Protein AF-A0A0P7UR51-F1 (afdb_monomer_lite)

Organism: Scleropages formosus (NCBI:txid113540)

Sequence (79 aa):
MVHGLLTEGKITGFDQTNNQVELELLSSAPAPTEPGKFDLVYQAPDGSEVVEYAVCRGSQLTERWESLLEPRLLLENIT

Secondary structure (DSSP, 8-state):
--------EEEEEEETTTTEEEEEES------SSTT--SEEEE-TTSS-EEEE-----SEEEEEGGG-SS--PPPP---

Foldseek 3Di:
DDPPPPWDWDFPDADPVQQKTKTQTPDPPPLPPPPDPFPDWDADPVRPDIDGDRDDDDRMDMDHPVPDDPDDDDDDDDD

Radius of gyration: 17.13 Å; chains: 1; bounding box: 31×30×55 Å

Structure (mmCIF, N/CA/C/O backbone):
data_AF-A0A0P7UR51-F1
#
_entry.id   AF-A0A0P7UR51-F1
#
loop_
_atom_site.group_PDB
_atom_site.id
_atom_site.type_symbol
_atom_site.label_atom_id
_atom_site.label_alt_id
_atom_site.label_comp_id
_atom_site.label_asym_id
_atom_site.label_entity_id
_atom_site.label_seq_id
_atom_site.pdbx_PDB_ins_code
_atom_site.Cartn_x
_atom_site.Cartn_y
_atom_site.Cartn_z
_atom_site.occupancy
_atom_site.B_iso_or_equiv
_atom_site.auth_seq_id
_atom_site.auth_comp_id
_atom_site.auth_asym_id
_atom_site.auth_atom_id
_atom_site.pdbx_PDB_model_num
ATOM 1 N N . MET A 1 1 ? 4.703 -20.256 -9.773 1.00 31.45 1 MET A N 1
ATOM 2 C CA . MET A 1 1 ? 5.605 -19.716 -8.735 1.00 31.45 1 MET A CA 1
ATOM 3 C C . MET A 1 1 ? 5.122 -18.300 -8.467 1.00 31.45 1 MET A C 1
ATOM 5 O O . MET A 1 1 ? 5.233 -17.472 -9.358 1.00 31.45 1 MET A O 1
ATOM 9 N N . VAL A 1 2 ? 4.431 -18.058 -7.351 1.00 32.12 2 VAL A N 1
ATOM 10 C CA . VAL A 1 2 ? 3.926 -16.715 -7.026 1.00 32.12 2 VAL A CA 1
ATOM 11 C C . VAL A 1 2 ? 5.112 -15.929 -6.479 1.00 32.12 2 VAL A C 1
ATOM 13 O O . VAL A 1 2 ? 5.531 -16.158 -5.349 1.00 32.12 2 VAL A O 1
ATOM 16 N N . HIS A 1 3 ? 5.708 -15.064 -7.299 1.00 38.47 3 HIS A N 1
ATOM 17 C CA . HIS A 1 3 ? 6.638 -14.049 -6.809 1.00 38.47 3 HIS A CA 1
ATOM 18 C C . HIS A 1 3 ? 5.813 -12.996 -6.061 1.00 38.47 3 HIS A C 1
ATOM 20 O O . HIS A 1 3 ? 5.444 -11.971 -6.626 1.00 38.47 3 HIS A O 1
ATOM 26 N N . GLY A 1 4 ? 5.481 -13.262 -4.797 1.00 43.72 4 GLY A N 1
ATOM 27 C CA . GLY A 1 4 ? 5.082 -12.192 -3.892 1.00 43.72 4 GLY A CA 1
ATOM 28 C C . GLY A 1 4 ? 6.304 -11.304 -3.701 1.00 43.72 4 GLY A C 1
ATOM 29 O O . GLY A 1 4 ? 7.286 -11.744 -3.102 1.00 43.72 4 GLY A O 1
ATOM 30 N N . LEU A 1 5 ? 6.304 -10.098 -4.273 1.00 50.91 5 LEU A N 1
ATOM 31 C CA . LEU A 1 5 ? 7.284 -9.105 -3.855 1.00 50.91 5 LEU A CA 1
ATOM 32 C C . LEU A 1 5 ? 7.041 -8.859 -2.366 1.00 50.91 5 LEU A C 1
ATOM 34 O O . LEU A 1 5 ? 5.931 -8.526 -1.963 1.00 50.91 5 LEU A O 1
ATOM 38 N N . LEU A 1 6 ? 8.079 -9.052 -1.557 1.00 53.28 6 LEU A N 1
ATOM 39 C CA . LEU A 1 6 ? 8.102 -8.537 -0.197 1.00 53.28 6 LEU A CA 1
ATOM 40 C C . LEU A 1 6 ? 8.070 -7.013 -0.319 1.00 53.28 6 LEU A C 1
ATOM 42 O O . LEU A 1 6 ? 9.073 -6.397 -0.678 1.00 53.28 6 LEU A O 1
ATOM 46 N N . THR A 1 7 ? 6.896 -6.429 -0.115 1.00 66.50 7 THR A N 1
ATOM 47 C CA . THR A 1 7 ? 6.689 -4.986 -0.180 1.00 66.50 7 THR A CA 1
ATOM 48 C C . THR A 1 7 ? 6.514 -4.458 1.234 1.00 66.50 7 THR A C 1
ATOM 50 O O . THR A 1 7 ? 5.693 -4.957 1.999 1.00 66.50 7 THR A O 1
ATOM 53 N N . GLU A 1 8 ? 7.312 -3.457 1.588 1.00 76.44 8 GLU A N 1
ATOM 54 C CA . GLU A 1 8 ? 7.144 -2.716 2.832 1.00 76.44 8 GLU A CA 1
ATOM 55 C C . GLU A 1 8 ? 6.088 -1.633 2.618 1.00 76.44 8 GLU A C 1
ATOM 57 O O . GLU A 1 8 ? 6.166 -0.873 1.648 1.00 76.44 8 GLU A O 1
ATOM 62 N N . GLY A 1 9 ? 5.098 -1.567 3.505 1.00 81.00 9 GLY A N 1
ATOM 63 C CA . GLY A 1 9 ? 4.008 -0.606 3.420 1.00 81.00 9 GLY A CA 1
ATOM 64 C C . GLY A 1 9 ? 3.547 -0.136 4.792 1.00 81.00 9 GLY A C 1
ATOM 65 O O . GLY A 1 9 ? 3.599 -0.876 5.774 1.00 81.00 9 GLY A O 1
ATOM 66 N N . LYS A 1 10 ? 3.091 1.111 4.846 1.00 86.25 10 LYS A N 1
ATOM 67 C CA . LYS A 1 10 ? 2.486 1.753 6.004 1.00 86.25 10 LYS A CA 1
ATOM 68 C C . LYS A 1 10 ? 0.974 1.621 5.910 1.00 86.25 10 LYS A C 1
ATOM 70 O O . LYS A 1 10 ? 0.384 2.005 4.907 1.00 86.25 10 LYS A O 1
ATOM 75 N N . ILE A 1 11 ? 0.343 1.122 6.967 1.00 89.31 11 ILE A N 1
ATOM 76 C CA . ILE A 1 11 ? -1.120 1.084 7.052 1.00 89.31 11 ILE A CA 1
ATOM 77 C C . ILE A 1 11 ? -1.648 2.515 7.164 1.00 89.31 11 ILE A C 1
ATOM 79 O O . ILE A 1 11 ? -1.298 3.237 8.099 1.00 89.31 11 ILE A O 1
ATOM 83 N N . THR A 1 12 ? -2.493 2.914 6.217 1.00 92.38 12 THR A N 1
ATOM 84 C CA . THR A 1 12 ? -3.159 4.226 6.193 1.00 92.38 12 THR A CA 1
ATOM 85 C C . THR A 1 12 ? -4.624 4.144 6.602 1.00 92.38 12 THR A C 1
ATOM 87 O O . THR A 1 12 ? -5.185 5.143 7.047 1.00 92.38 12 THR A O 1
ATOM 90 N N . GLY A 1 13 ? -5.230 2.959 6.508 1.00 93.38 13 GLY A N 1
ATOM 91 C CA . GLY A 1 13 ? -6.640 2.743 6.808 1.00 93.38 13 GLY A CA 1
ATOM 92 C C . GLY A 1 13 ? -6.980 1.271 7.026 1.00 93.38 13 GLY A C 1
ATOM 93 O O . GLY A 1 13 ? -6.248 0.372 6.609 1.00 93.38 13 GLY A O 1
ATOM 94 N N . PHE A 1 14 ? -8.103 1.031 7.701 1.00 93.44 14 PHE A N 1
ATOM 95 C CA . PHE A 1 14 ? -8.662 -0.302 7.904 1.00 93.44 14 PHE A CA 1
ATOM 96 C C . PHE A 1 14 ? -10.189 -0.245 7.824 1.00 93.44 14 PHE A C 1
ATOM 98 O O . PHE A 1 14 ? -10.831 0.442 8.622 1.00 93.44 14 PHE A O 1
ATOM 105 N N . ASP A 1 15 ? -10.763 -0.986 6.878 1.00 94.69 15 ASP A N 1
ATOM 106 C CA . ASP A 1 15 ? -12.200 -1.218 6.787 1.00 94.69 15 ASP A CA 1
ATOM 107 C C . ASP A 1 15 ? -12.551 -2.531 7.488 1.00 94.69 15 ASP A C 1
ATOM 109 O O . ASP A 1 15 ? -12.362 -3.631 6.961 1.00 94.69 15 ASP A O 1
ATOM 113 N N . GLN A 1 16 ? -13.128 -2.399 8.679 1.00 94.19 16 GLN A N 1
ATOM 114 C CA . GLN A 1 16 ? -13.565 -3.529 9.487 1.00 94.19 16 GLN A CA 1
ATOM 115 C C . GLN A 1 16 ? -14.714 -4.320 8.843 1.00 94.19 16 GLN A C 1
ATOM 117 O O . GLN A 1 16 ? -14.825 -5.522 9.077 1.00 94.19 16 GLN A O 1
ATOM 122 N N . THR A 1 17 ? -15.568 -3.678 8.042 1.00 96.38 17 THR A N 1
ATOM 123 C CA . THR A 1 17 ? -16.745 -4.322 7.435 1.00 96.38 17 THR A CA 1
ATOM 124 C C . THR A 1 17 ? -16.319 -5.372 6.418 1.00 96.38 17 THR A C 1
ATOM 126 O O . THR A 1 17 ? -16.881 -6.465 6.375 1.00 96.38 17 THR A O 1
ATOM 129 N N . ASN A 1 18 ? -15.308 -5.040 5.616 1.00 93.38 18 ASN A N 1
ATOM 130 C CA . ASN A 1 18 ? -14.802 -5.894 4.543 1.00 93.38 18 ASN A CA 1
ATOM 131 C C . ASN A 1 18 ? -13.482 -6.596 4.897 1.00 93.38 18 ASN A C 1
ATOM 133 O O . ASN A 1 18 ? -12.945 -7.332 4.068 1.00 93.38 18 ASN A O 1
ATOM 137 N N . ASN A 1 19 ? -12.973 -6.370 6.112 1.00 92.94 19 ASN A N 1
ATOM 138 C CA . ASN A 1 19 ? -11.664 -6.810 6.591 1.00 92.94 19 ASN A CA 1
ATOM 139 C C . ASN A 1 19 ? -10.522 -6.447 5.625 1.00 92.94 19 ASN A C 1
ATOM 141 O O . ASN A 1 19 ? -9.663 -7.269 5.288 1.00 92.94 19 ASN A O 1
ATOM 145 N N . GLN A 1 20 ? -10.556 -5.208 5.136 1.00 93.94 20 GLN A N 1
ATOM 146 C CA . GLN A 1 20 ? -9.586 -4.683 4.184 1.00 93.94 20 GLN A CA 1
ATOM 147 C C . GLN A 1 20 ? -8.639 -3.705 4.859 1.00 93.94 20 GLN A C 1
ATOM 149 O O . GLN A 1 20 ? -9.030 -2.932 5.732 1.00 93.94 20 GLN A O 1
ATOM 154 N N . VAL A 1 21 ? -7.390 -3.728 4.419 1.00 90.75 21 VAL A N 1
ATOM 155 C CA . VAL A 1 21 ? -6.352 -2.801 4.844 1.00 90.75 21 VAL A CA 1
ATOM 156 C C . VAL A 1 21 ? -5.922 -1.951 3.659 1.00 90.75 21 VAL A C 1
ATOM 158 O O . VAL A 1 21 ? -5.723 -2.457 2.554 1.00 90.75 21 VAL A O 1
ATOM 161 N N . GLU A 1 22 ? -5.785 -0.655 3.905 1.00 91.62 22 GLU A N 1
ATOM 162 C CA . GLU A 1 22 ? -5.201 0.298 2.969 1.00 91.62 22 GLU A CA 1
ATOM 163 C C . GLU A 1 22 ? -3.737 0.520 3.347 1.00 91.62 22 GLU A C 1
ATOM 165 O O . GLU A 1 22 ? -3.412 0.772 4.513 1.00 91.62 22 GLU A O 1
ATOM 170 N N . LEU A 1 23 ? -2.854 0.395 2.361 1.00 87.88 23 LEU A N 1
ATOM 171 C CA . LEU A 1 23 ? -1.409 0.455 2.521 1.00 87.88 23 LEU A CA 1
ATOM 172 C C . LEU A 1 23 ? -0.819 1.513 1.585 1.00 87.88 23 LEU A C 1
ATOM 174 O O . LEU A 1 23 ? -1.053 1.477 0.377 1.00 87.88 23 LEU A O 1
ATOM 178 N N . GLU A 1 24 ? 0.012 2.397 2.128 1.00 87.12 24 GLU A N 1
ATOM 179 C CA . GLU A 1 24 ? 0.967 3.204 1.368 1.00 87.12 24 GLU A CA 1
ATOM 180 C C . GLU A 1 24 ? 2.293 2.441 1.282 1.00 87.12 24 GLU A C 1
ATOM 182 O O . GLU A 1 24 ? 2.900 2.119 2.301 1.00 87.12 24 GLU A O 1
ATOM 187 N N . LEU A 1 25 ? 2.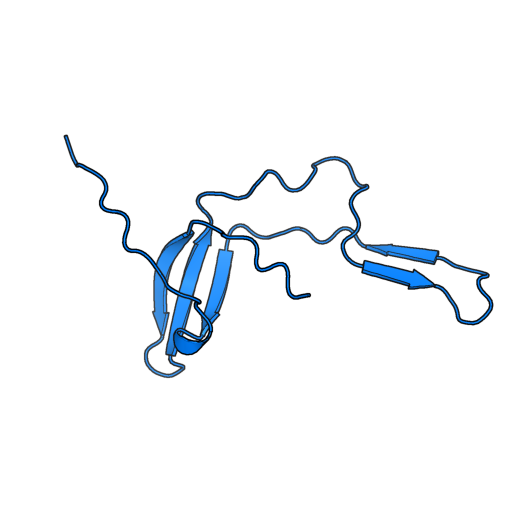761 2.122 0.079 1.00 82.88 25 LEU A N 1
ATOM 188 C CA . LEU A 1 25 ? 3.989 1.355 -0.121 1.00 82.88 25 LEU A CA 1
ATOM 189 C C . LEU A 1 25 ? 5.220 2.242 0.137 1.00 82.88 25 LEU A C 1
ATOM 191 O O . LEU A 1 25 ? 5.477 3.188 -0.605 1.00 82.88 25 LEU A O 1
ATOM 195 N N . LEU A 1 26 ? 6.000 1.907 1.169 1.00 74.75 26 LEU A N 1
ATOM 196 C CA . LEU A 1 26 ? 7.224 2.616 1.576 1.00 74.75 26 LEU A CA 1
ATOM 197 C C . LEU A 1 26 ? 8.423 2.224 0.705 1.00 74.75 26 LEU A C 1
ATOM 199 O O . LEU A 1 26 ? 9.283 3.043 0.389 1.00 74.75 26 LEU A O 1
ATOM 203 N N . SER A 1 27 ? 8.444 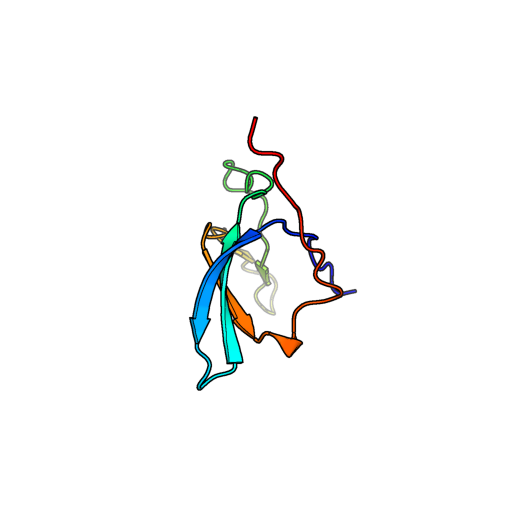0.962 0.277 1.00 64.75 27 SER A N 1
ATOM 204 C CA . SER A 1 27 ? 9.406 0.402 -0.664 1.00 64.75 27 SER A CA 1
ATOM 205 C C . SER A 1 27 ? 8.673 0.081 -1.961 1.00 64.75 27 SER A C 1
ATOM 207 O O . SER A 1 27 ? 8.299 -1.061 -2.234 1.00 64.75 27 SER A O 1
ATOM 209 N N . SER A 1 28 ? 8.441 1.098 -2.791 1.00 56.44 28 SER A N 1
ATOM 210 C CA . SER A 1 28 ? 8.351 0.803 -4.216 1.00 56.44 28 SER A CA 1
ATOM 211 C C . SER A 1 28 ? 9.791 0.639 -4.688 1.00 56.44 28 SER A C 1
ATOM 213 O O . SER A 1 28 ? 10.533 1.612 -4.810 1.00 56.44 28 SER A O 1
ATOM 215 N N . ALA A 1 29 ? 10.235 -0.604 -4.915 1.00 53.34 29 ALA A N 1
ATOM 216 C CA . ALA A 1 29 ? 11.352 -0.788 -5.836 1.00 53.34 29 ALA A CA 1
ATOM 217 C C . ALA A 1 29 ? 10.980 0.041 -7.072 1.00 53.34 29 ALA A C 1
ATOM 219 O O . ALA A 1 29 ? 9.855 -0.157 -7.548 1.00 53.34 29 ALA A O 1
ATOM 220 N N . PRO A 1 30 ? 11.815 1.004 -7.512 1.00 47.88 30 PRO A N 1
ATOM 221 C CA . PRO A 1 30 ? 11.434 1.913 -8.577 1.00 47.88 30 PRO A CA 1
ATOM 222 C C . PRO A 1 30 ? 10.898 1.058 -9.712 1.00 47.88 30 PRO A C 1
ATOM 224 O O . PRO A 1 30 ? 11.618 0.210 -10.250 1.00 47.88 30 PRO A O 1
ATOM 227 N N . ALA A 1 31 ? 9.599 1.202 -9.996 1.00 49.19 31 ALA A N 1
ATOM 228 C CA . ALA A 1 31 ? 9.051 0.628 -11.205 1.00 49.19 31 ALA A CA 1
ATOM 229 C C . ALA A 1 31 ? 9.935 1.205 -12.310 1.00 49.19 31 ALA A C 1
ATOM 231 O O . ALA A 1 31 ? 10.145 2.423 -12.291 1.00 49.19 31 ALA A O 1
ATOM 232 N N . PRO A 1 32 ? 10.558 0.370 -13.160 1.00 45.84 32 PRO A N 1
ATOM 233 C CA . PRO A 1 32 ? 11.456 0.878 -14.178 1.00 45.84 32 PRO A CA 1
ATOM 234 C C . PRO A 1 32 ? 10.740 2.014 -14.905 1.00 45.84 32 PRO A C 1
ATOM 236 O O . PRO A 1 32 ? 9.680 1.826 -15.493 1.00 45.84 32 PRO A O 1
ATOM 239 N N . THR A 1 33 ? 11.288 3.218 -14.754 1.00 46.03 33 THR A N 1
ATOM 240 C CA . THR A 1 33 ? 10.810 4.447 -15.392 1.00 46.03 33 THR A CA 1
ATOM 241 C C . THR A 1 33 ? 11.046 4.406 -16.897 1.00 46.03 33 THR A C 1
ATOM 243 O O . THR A 1 33 ? 10.532 5.248 -17.629 1.00 46.03 33 THR A O 1
ATOM 246 N N . GLU A 1 34 ? 11.802 3.413 -17.363 1.00 44.06 34 GLU A N 1
ATOM 247 C CA . GLU A 1 34 ? 11.890 3.052 -18.763 1.00 44.06 34 GLU A CA 1
ATOM 248 C C . GLU A 1 34 ? 10.631 2.265 -19.165 1.00 44.06 34 GLU A C 1
ATOM 250 O O . GLU A 1 34 ? 10.366 1.201 -18.591 1.00 44.06 34 GLU A O 1
ATOM 255 N N . PRO A 1 35 ? 9.849 2.743 -20.151 1.00 42.84 35 PRO A N 1
ATOM 256 C CA . PRO A 1 35 ? 8.817 1.923 -20.769 1.00 42.84 35 PRO A CA 1
ATOM 257 C C . PRO A 1 35 ? 9.501 0.683 -21.359 1.00 42.84 35 PRO A C 1
ATOM 259 O O . PRO A 1 35 ? 10.201 0.793 -22.360 1.00 42.84 35 PRO A O 1
ATOM 262 N N . GLY A 1 36 ? 9.386 -0.479 -20.702 1.00 49.66 36 GLY A N 1
ATOM 263 C CA . GLY A 1 36 ? 10.133 -1.657 -21.160 1.00 49.66 36 GLY A CA 1
ATOM 264 C C . GLY A 1 36 ? 10.191 -2.903 -20.275 1.00 49.66 36 GLY A C 1
ATOM 265 O O . GLY A 1 36 ? 10.584 -3.952 -20.778 1.00 49.66 36 GLY A O 1
ATOM 266 N N . LYS A 1 37 ? 9.806 -2.875 -18.990 1.00 53.56 37 LYS A N 1
ATOM 267 C CA . LYS A 1 37 ? 9.656 -4.126 -18.215 1.00 53.56 37 LYS A CA 1
ATOM 268 C C . LYS A 1 37 ? 8.181 -4.468 -18.067 1.00 53.56 37 LYS A C 1
ATOM 270 O O . LYS A 1 37 ? 7.539 -4.121 -17.082 1.00 53.56 37 LYS A O 1
ATOM 275 N N . PHE A 1 38 ? 7.647 -5.081 -19.111 1.00 58.00 38 PHE A N 1
ATOM 276 C CA . PHE A 1 38 ? 6.235 -5.415 -19.226 1.00 58.00 38 PHE A CA 1
ATOM 277 C C . PHE A 1 38 ? 5.880 -6.595 -18.311 1.00 58.00 38 PHE A C 1
ATOM 279 O O . PHE A 1 38 ? 6.518 -7.645 -18.368 1.00 58.00 38 PHE A O 1
ATOM 286 N N . ASP A 1 39 ? 4.862 -6.421 -17.463 1.00 59.53 39 ASP A N 1
ATOM 287 C CA . ASP A 1 39 ? 4.332 -7.478 -16.585 1.00 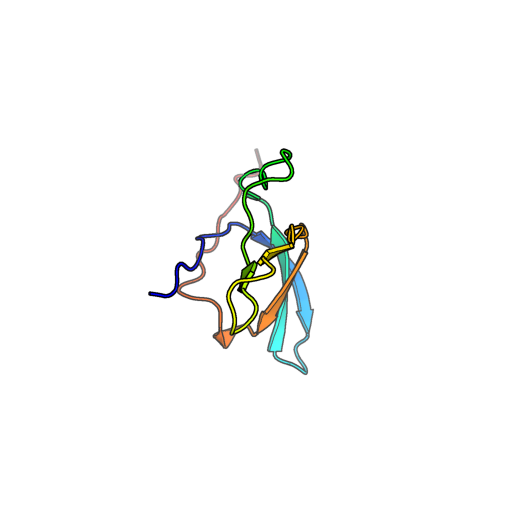59.53 39 ASP A CA 1
ATOM 288 C C . ASP A 1 39 ? 3.349 -8.408 -17.346 1.00 59.53 39 ASP A C 1
ATOM 290 O O . ASP A 1 39 ? 3.079 -9.526 -16.906 1.00 59.53 39 ASP A O 1
ATOM 294 N N . LEU A 1 40 ? 2.827 -7.967 -18.502 1.00 59.22 40 LEU A N 1
ATOM 295 C CA . LEU A 1 40 ? 1.874 -8.696 -19.346 1.00 59.22 40 LEU A CA 1
ATOM 296 C C . LEU A 1 40 ? 2.231 -8.551 -20.831 1.00 59.22 40 LEU A C 1
ATOM 298 O O . LEU A 1 40 ? 2.338 -7.437 -21.347 1.00 59.22 40 LEU A O 1
ATOM 302 N N . VAL A 1 41 ? 2.356 -9.690 -21.512 1.00 65.62 41 VAL A N 1
ATOM 303 C CA . VAL A 1 41 ? 2.573 -9.785 -22.959 1.00 65.62 41 VAL A CA 1
ATOM 304 C C . VAL A 1 41 ? 1.472 -10.665 -23.534 1.00 65.62 41 VAL A C 1
ATOM 306 O O . VAL A 1 41 ? 1.343 -11.826 -23.142 1.00 65.62 41 VAL A O 1
ATOM 309 N N . TYR A 1 42 ? 0.666 -10.117 -24.443 1.00 74.81 42 TYR A N 1
ATOM 310 C CA . TYR A 1 42 ? -0.301 -10.904 -25.204 1.00 74.81 42 TYR A CA 1
ATOM 311 C C . TYR A 1 42 ? 0.232 -11.128 -26.610 1.00 74.81 42 TYR A C 1
ATOM 313 O O . TYR A 1 42 ? 0.608 -10.171 -27.284 1.00 74.81 42 TYR A O 1
ATOM 321 N N . GLN A 1 43 ? 0.239 -12.381 -27.052 1.00 80.56 43 GLN A N 1
ATOM 322 C CA . GLN A 1 43 ? 0.553 -12.738 -28.426 1.00 80.56 43 GLN A CA 1
ATOM 323 C C . GLN A 1 43 ? -0.720 -13.236 -29.105 1.00 80.56 43 GLN A C 1
ATOM 325 O O . GLN A 1 43 ? -1.423 -14.091 -28.559 1.00 80.56 43 GLN A O 1
ATOM 330 N N . ALA A 1 44 ? -1.014 -12.701 -30.291 1.00 79.81 44 ALA A N 1
ATOM 331 C CA . ALA A 1 44 ? -2.100 -13.203 -31.118 1.00 79.81 44 ALA A CA 1
ATOM 332 C C . ALA A 1 44 ? -1.902 -14.711 -31.389 1.00 79.81 44 ALA A C 1
ATOM 334 O O . ALA A 1 44 ? -0.761 -15.163 -31.504 1.00 79.81 44 ALA A O 1
ATOM 335 N N . PRO A 1 45 ? -2.972 -15.516 -31.516 1.00 77.25 45 PRO A N 1
ATOM 336 C CA . PRO A 1 45 ? -2.845 -16.965 -31.711 1.00 77.25 45 PRO A CA 1
ATOM 337 C C . PRO A 1 45 ? -2.033 -17.376 -32.949 1.00 77.25 45 PRO A C 1
ATOM 339 O O . PRO A 1 45 ? -1.456 -18.460 -32.978 1.00 77.25 45 PRO A O 1
ATOM 342 N N . ASP A 1 46 ? -1.992 -16.520 -33.969 1.00 85.75 46 ASP A N 1
ATOM 343 C CA . ASP A 1 46 ? -1.211 -16.691 -35.197 1.00 85.75 46 ASP A CA 1
ATOM 344 C C . ASP A 1 46 ? 0.192 -16.056 -35.124 1.00 85.75 46 ASP A C 1
ATOM 346 O O . ASP A 1 46 ? 0.961 -16.124 -36.082 1.00 85.75 46 ASP A O 1
ATOM 350 N N . GLY A 1 47 ? 0.535 -15.445 -33.988 1.00 80.69 47 GLY A N 1
ATOM 351 C CA . GLY A 1 47 ? 1.811 -14.789 -33.732 1.00 80.69 47 GLY A CA 1
ATOM 352 C C . GLY A 1 47 ? 2.018 -13.469 -34.472 1.00 80.69 47 GLY A C 1
ATOM 353 O O . GLY A 1 47 ? 3.116 -12.923 -34.392 1.00 80.69 47 GLY A O 1
ATOM 354 N N . SER A 1 48 ? 1.005 -12.962 -35.180 1.00 82.94 48 SER A N 1
ATOM 355 C CA . SER A 1 48 ? 1.117 -11.769 -36.031 1.00 82.94 48 SER A CA 1
ATOM 356 C C . SER A 1 48 ? 1.312 -10.472 -35.245 1.00 82.94 48 SER A C 1
ATOM 358 O O . SER A 1 48 ? 1.938 -9.538 -35.744 1.00 82.94 48 SER A O 1
ATOM 360 N N . GLU A 1 49 ? 0.827 -10.435 -34.004 1.00 75.31 49 GLU A N 1
ATOM 361 C CA . GLU A 1 49 ? 0.897 -9.267 -33.135 1.00 75.31 49 GLU A CA 1
ATOM 362 C C . GLU A 1 49 ? 1.304 -9.648 -31.712 1.00 75.31 49 GLU A C 1
ATOM 364 O O . GLU A 1 49 ? 0.894 -10.681 -31.170 1.00 75.31 49 GLU A O 1
ATOM 369 N N . VAL A 1 50 ? 2.103 -8.771 -31.103 1.00 76.00 50 VAL A N 1
ATOM 370 C CA . VAL A 1 50 ? 2.464 -8.806 -29.688 1.00 76.00 50 VAL A CA 1
ATOM 371 C C . VAL A 1 50 ? 2.097 -7.455 -29.091 1.00 76.00 50 VAL A C 1
ATOM 373 O O . VAL A 1 50 ? 2.528 -6.419 -29.595 1.00 76.00 50 VAL A O 1
ATOM 3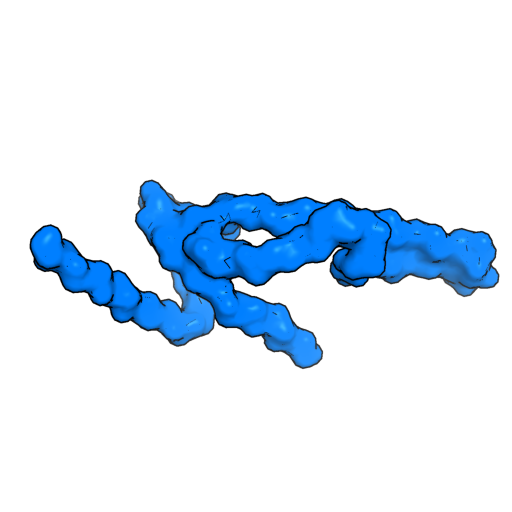76 N N . VAL A 1 51 ? 1.287 -7.466 -28.035 1.00 69.19 51 VAL A N 1
ATOM 377 C CA . VAL A 1 51 ? 0.878 -6.255 -27.317 1.00 69.19 51 VAL A CA 1
ATOM 378 C C . VAL A 1 51 ? 1.497 -6.263 -25.928 1.00 69.19 51 VAL A C 1
ATOM 380 O O . VAL A 1 51 ? 1.324 -7.211 -25.157 1.00 69.19 51 VAL A O 1
ATOM 383 N N . GLU A 1 52 ? 2.211 -5.184 -25.623 1.00 66.25 52 GLU A N 1
ATOM 384 C CA . GLU A 1 52 ? 2.966 -4.992 -24.391 1.00 66.25 52 GLU A CA 1
ATOM 385 C C . GLU A 1 52 ? 2.328 -3.868 -23.562 1.00 66.25 52 GLU A C 1
ATOM 387 O O . GLU A 1 52 ? 2.157 -2.746 -24.045 1.00 66.25 52 GLU A O 1
ATOM 392 N N . TYR A 1 53 ? 1.967 -4.155 -22.307 1.00 59.00 53 TYR A N 1
ATOM 393 C CA . TYR A 1 53 ? 1.391 -3.159 -21.398 1.00 59.00 53 TYR A CA 1
ATOM 394 C C . TYR A 1 53 ? 2.363 -2.828 -20.267 1.00 59.00 53 TYR A C 1
ATOM 396 O O . TYR A 1 53 ? 2.792 -3.704 -19.512 1.00 59.00 53 TYR A O 1
ATOM 404 N N . ALA A 1 54 ? 2.684 -1.542 -20.117 1.00 56.38 54 ALA A N 1
ATOM 405 C CA . ALA A 1 54 ? 3.342 -1.041 -18.919 1.00 56.38 54 ALA A CA 1
ATOM 406 C C . ALA A 1 54 ? 2.296 -0.905 -17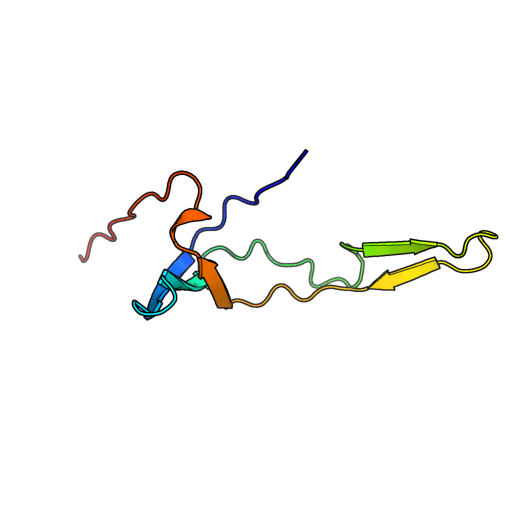.802 1.00 56.38 54 ALA A C 1
ATOM 408 O O . ALA A 1 54 ? 1.348 -0.128 -17.924 1.00 56.38 54 ALA A O 1
ATOM 409 N N . VAL A 1 55 ? 2.455 -1.665 -16.716 1.00 55.56 55 VAL A N 1
ATOM 410 C CA . VAL A 1 55 ? 1.600 -1.545 -15.530 1.00 55.56 55 VAL A CA 1
ATOM 411 C C . VAL A 1 55 ? 2.272 -0.589 -14.552 1.00 55.56 55 VAL A C 1
ATOM 413 O O . VAL A 1 55 ? 3.303 -0.907 -13.961 1.00 55.56 55 VAL A O 1
ATOM 416 N N . CYS A 1 56 ? 1.686 0.594 -14.366 1.00 54.78 56 CYS A N 1
ATOM 417 C CA . CYS A 1 56 ? 2.094 1.481 -13.283 1.00 54.78 56 CYS A CA 1
ATOM 418 C C . CYS A 1 56 ? 1.736 0.824 -11.948 1.00 54.78 56 CYS A C 1
ATOM 420 O O . CYS A 1 56 ? 0.560 0.637 -11.635 1.00 54.78 56 CYS A O 1
ATOM 422 N N . ARG A 1 57 ? 2.747 0.494 -11.143 1.00 61.44 57 ARG A N 1
ATOM 423 C CA . ARG A 1 57 ? 2.529 0.074 -9.757 1.00 61.44 57 ARG A CA 1
ATOM 424 C C . ARG A 1 57 ? 2.240 1.325 -8.935 1.00 61.44 57 ARG A C 1
ATOM 426 O O . ARG A 1 57 ? 3.131 2.145 -8.730 1.00 61.44 57 ARG A O 1
ATOM 433 N N . GLY A 1 58 ? 0.978 1.509 -8.551 1.00 64.56 58 GLY A N 1
ATOM 434 C CA . GLY A 1 58 ? 0.575 2.600 -7.667 1.00 64.56 58 GLY A CA 1
ATOM 435 C C . GLY A 1 58 ? 1.270 2.500 -6.307 1.00 64.56 58 GLY A C 1
ATOM 436 O O . GLY A 1 58 ? 1.630 1.410 -5.869 1.00 64.56 58 GLY A O 1
ATOM 437 N N . SER A 1 59 ? 1.450 3.636 -5.632 1.00 74.12 59 SER A N 1
ATOM 438 C CA . SER A 1 59 ? 1.978 3.685 -4.260 1.00 74.12 59 SER A CA 1
ATOM 439 C C . SER A 1 59 ? 0.936 3.316 -3.200 1.00 74.12 59 SER A C 1
ATOM 441 O O . SER A 1 59 ? 1.269 3.265 -2.022 1.00 74.12 59 SER A O 1
ATOM 443 N N . GLN A 1 60 ? -0.313 3.069 -3.604 1.00 80.81 60 GLN A N 1
ATOM 444 C CA . GLN A 1 60 ? -1.415 2.683 -2.729 1.00 80.81 60 GLN A CA 1
ATOM 445 C C . GLN A 1 60 ? -1.940 1.305 -3.113 1.00 80.81 60 GLN A C 1
ATOM 447 O O . GLN A 1 60 ? -2.060 0.985 -4.299 1.00 80.81 60 GLN A O 1
ATOM 452 N N . LEU A 1 61 ? -2.268 0.513 -2.100 1.00 83.38 61 LEU A N 1
ATOM 453 C CA . LEU A 1 61 ? -2.768 -0.844 -2.238 1.00 83.38 61 LEU A CA 1
ATOM 454 C C . LEU A 1 61 ? -3.900 -1.084 -1.233 1.00 83.38 61 LEU A C 1
ATOM 456 O O . LEU A 1 61 ? -3.762 -0.751 -0.058 1.00 83.38 61 LEU A O 1
ATOM 460 N N . THR A 1 62 ? -4.988 -1.704 -1.687 1.00 86.62 62 THR A N 1
ATOM 461 C CA . THR A 1 62 ? -6.057 -2.216 -0.819 1.00 86.62 62 THR A CA 1
ATOM 462 C C . THR A 1 62 ? -6.082 -3.731 -0.923 1.00 86.62 62 THR A C 1
ATOM 464 O O . THR A 1 62 ? -6.288 -4.270 -2.007 1.00 86.62 62 THR A O 1
ATOM 467 N N . GLU A 1 63 ? -5.897 -4.419 0.199 1.00 85.25 63 GLU A N 1
ATOM 468 C CA . GLU A 1 63 ? -5.882 -5.883 0.259 1.00 85.25 63 GLU A CA 1
ATOM 469 C C . GLU A 1 63 ? -6.735 -6.395 1.414 1.00 85.25 63 GLU A C 1
ATOM 471 O O . GLU A 1 63 ? -7.048 -5.667 2.357 1.00 85.25 63 GLU A O 1
ATOM 476 N N . ARG A 1 64 ? -7.106 -7.676 1.362 1.00 87.25 64 ARG A N 1
ATOM 477 C CA . ARG A 1 64 ? -7.703 -8.341 2.525 1.00 87.25 64 ARG A CA 1
ATOM 478 C C . ARG A 1 64 ? -6.641 -8.650 3.566 1.00 87.25 64 ARG A C 1
ATOM 480 O O . ARG A 1 64 ? -5.558 -9.126 3.226 1.00 87.25 64 ARG A O 1
ATOM 487 N N . TRP A 1 65 ? -6.987 -8.467 4.837 1.00 85.06 65 TRP A N 1
ATOM 488 C CA . TRP A 1 65 ? -6.085 -8.772 5.945 1.00 85.06 65 TRP A CA 1
ATOM 489 C C . TRP A 1 65 ? -5.596 -10.228 5.920 1.00 85.06 65 TRP A C 1
ATOM 491 O O . TRP A 1 65 ? -4.422 -10.484 6.174 1.00 85.06 65 TRP A O 1
ATOM 501 N N . GLU A 1 66 ? -6.456 -11.190 5.561 1.00 85.94 66 GLU A N 1
ATOM 502 C CA . GLU A 1 66 ? -6.079 -12.613 5.558 1.00 85.94 66 GLU A CA 1
ATOM 503 C C . GLU A 1 66 ? -5.162 -13.008 4.390 1.00 85.94 66 GLU A C 1
ATOM 505 O O . GLU A 1 66 ? -4.567 -14.084 4.416 1.00 85.94 66 GLU A O 1
ATOM 510 N N . SER A 1 67 ? -5.041 -12.154 3.370 1.00 84.62 67 SER A N 1
ATOM 511 C CA . SER A 1 67 ? -4.144 -12.374 2.231 1.00 84.62 67 SER A CA 1
ATOM 512 C C . SER A 1 67 ? -2.694 -11.990 2.539 1.00 84.62 67 SER A C 1
ATOM 514 O O . SER A 1 67 ? -1.791 -12.363 1.789 1.00 84.62 67 SER A O 1
ATOM 516 N N . LEU A 1 68 ? -2.452 -11.240 3.622 1.00 81.62 68 LEU A N 1
ATOM 517 C CA . LEU A 1 68 ? -1.112 -10.816 4.013 1.00 81.62 68 LEU A CA 1
ATOM 518 C C . LEU A 1 68 ? -0.309 -12.000 4.564 1.00 81.62 68 LEU A C 1
ATOM 520 O O . LEU A 1 68 ? -0.637 -12.579 5.600 1.00 81.62 68 LEU A O 1
ATOM 524 N N . LEU A 1 69 ? 0.783 -12.340 3.882 1.00 79.44 69 LEU A N 1
ATOM 525 C CA . LEU A 1 69 ? 1.688 -13.402 4.310 1.00 79.44 69 LEU A CA 1
ATOM 526 C C . LEU A 1 69 ? 2.666 -12.869 5.363 1.00 79.44 69 LEU A C 1
ATOM 528 O O . LEU A 1 69 ? 3.478 -11.998 5.065 1.00 79.44 69 LEU A O 1
ATOM 532 N N . GLU A 1 70 ? 2.591 -13.418 6.578 1.00 78.88 70 GLU A N 1
ATOM 533 C CA . GLU A 1 70 ? 3.518 -13.152 7.694 1.00 78.88 70 GLU A CA 1
ATOM 534 C C . GLU A 1 70 ? 3.846 -11.657 7.926 1.00 78.88 70 GLU A C 1
ATOM 536 O O . GLU A 1 70 ? 5.024 -11.278 7.945 1.00 78.88 70 GLU A O 1
ATOM 541 N N . PRO A 1 71 ? 2.842 -10.777 8.119 1.00 76.06 71 PRO A N 1
ATOM 542 C CA . PRO A 1 71 ? 3.100 -9.356 8.319 1.00 76.06 71 PRO A CA 1
ATOM 543 C C . PRO A 1 71 ? 3.966 -9.130 9.567 1.00 76.06 71 PRO A C 1
ATOM 545 O O . PRO A 1 71 ? 3.679 -9.640 10.652 1.00 76.06 71 PRO A O 1
ATOM 548 N N . ARG A 1 72 ? 5.038 -8.344 9.416 1.00 81.56 72 ARG A N 1
ATOM 549 C CA . ARG A 1 72 ? 5.924 -7.940 10.516 1.00 81.56 72 ARG A CA 1
ATOM 550 C C . ARG A 1 72 ? 5.671 -6.483 10.865 1.00 81.56 72 ARG A C 1
ATOM 552 O O . ARG A 1 72 ? 5.640 -5.633 9.982 1.00 81.56 72 ARG A O 1
ATOM 559 N N . LEU A 1 73 ? 5.537 -6.198 12.157 1.00 81.56 73 LEU A N 1
ATOM 560 C CA . LEU A 1 73 ? 5.467 -4.829 12.649 1.00 81.56 73 LEU A CA 1
ATOM 561 C C . LEU A 1 73 ? 6.879 -4.234 12.697 1.00 81.56 73 LEU A C 1
ATOM 563 O O . LEU A 1 73 ? 7.749 -4.764 13.390 1.00 81.56 73 LEU A O 1
ATOM 567 N N . LEU A 1 74 ? 7.091 -3.134 11.979 1.00 77.56 74 LEU A N 1
ATOM 568 C CA . LEU A 1 74 ? 8.301 -2.322 12.076 1.00 77.56 74 LEU A CA 1
ATOM 569 C C . LEU A 1 74 ? 8.036 -1.186 13.066 1.00 77.56 74 LEU A C 1
ATOM 571 O O . LEU A 1 74 ? 7.062 -0.449 12.927 1.00 77.56 74 LEU A O 1
ATOM 575 N N . LEU A 1 75 ? 8.876 -1.075 14.093 1.00 79.44 75 LEU A N 1
ATOM 576 C CA . LEU A 1 75 ? 8.817 0.014 15.062 1.00 79.44 75 LEU A CA 1
ATOM 577 C C . LEU A 1 75 ? 9.858 1.058 14.663 1.00 79.44 75 LEU A C 1
ATOM 579 O O . LEU A 1 75 ? 11.053 0.765 14.662 1.00 79.44 75 LEU A O 1
ATOM 583 N N . GLU A 1 76 ? 9.417 2.267 14.327 1.00 73.88 76 GLU A N 1
ATOM 584 C CA . GLU A 1 76 ? 10.328 3.399 14.172 1.00 73.88 76 GLU A CA 1
ATOM 585 C C . GLU A 1 76 ? 10.716 3.931 15.557 1.00 73.88 76 GLU A C 1
ATOM 587 O O . GLU A 1 76 ? 9.857 4.246 16.385 1.00 73.88 76 GLU A O 1
ATOM 592 N N . ASN A 1 77 ? 12.020 4.040 15.822 1.00 77.75 77 ASN A N 1
ATOM 593 C CA . ASN A 1 77 ? 12.507 4.706 17.025 1.00 77.75 77 ASN A CA 1
ATOM 594 C C . ASN A 1 77 ? 12.335 6.219 16.856 1.00 77.75 77 ASN A C 1
ATOM 596 O O . ASN A 1 77 ? 13.098 6.858 16.133 1.00 77.75 77 ASN A O 1
ATOM 600 N N . ILE A 1 78 ? 11.358 6.797 17.550 1.00 65.19 78 ILE A N 1
ATOM 601 C CA . ILE A 1 78 ? 11.215 8.251 17.651 1.00 65.19 78 ILE A CA 1
ATOM 602 C C . ILE A 1 78 ? 12.343 8.750 18.566 1.00 65.19 78 ILE A C 1
ATOM 604 O O . ILE A 1 78 ? 12.353 8.422 19.753 1.00 65.19 78 ILE A O 1
ATOM 608 N N . THR A 1 79 ? 13.316 9.470 18.000 1.00 60.91 79 THR A N 1
ATOM 609 C CA .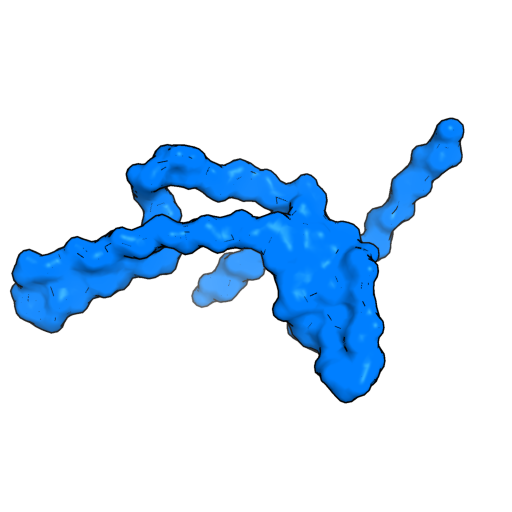 THR A 1 79 ? 14.428 10.097 18.743 1.00 60.91 79 THR A CA 1
ATOM 610 C C . THR A 1 79 ? 14.153 11.575 18.960 1.00 60.91 79 THR A C 1
ATOM 612 O O . THR A 1 79 ? 13.600 12.198 18.026 1.00 60.91 79 THR A O 1
#

pLDDT: mean 71.8, std 16.76, range [31.45, 96.38]